Protein AF-A0A9E4CE04-F1 (afdb_monomer)

Structure (mmCIF, N/CA/C/O backbone):
data_AF-A0A9E4CE04-F1
#
_entry.id   AF-A0A9E4CE04-F1
#
loop_
_atom_site.group_PDB
_atom_site.id
_atom_site.type_symbol
_atom_site.label_atom_id
_atom_site.label_alt_id
_atom_site.label_comp_id
_atom_site.label_asym_id
_atom_site.label_entity_id
_atom_site.label_seq_id
_atom_site.pdbx_PDB_ins_code
_atom_site.Cartn_x
_atom_site.Cartn_y
_atom_site.Cartn_z
_atom_site.occupancy
_atom_site.B_iso_or_equiv
_atom_site.auth_seq_id
_atom_site.auth_comp_id
_atom_site.auth_asym_id
_atom_site.auth_atom_id
_atom_site.pdbx_PDB_model_num
ATOM 1 N N . MET A 1 1 ? 28.180 -14.237 -21.151 1.00 60.34 1 MET A N 1
ATOM 2 C CA . MET A 1 1 ? 26.741 -14.535 -20.968 1.00 60.34 1 MET A CA 1
ATOM 3 C C . MET A 1 1 ? 25.961 -13.283 -21.340 1.00 60.34 1 MET A C 1
ATOM 5 O O . MET A 1 1 ? 26.285 -12.237 -20.800 1.00 60.34 1 MET A O 1
ATOM 9 N N . ALA A 1 2 ? 25.016 -13.351 -22.281 1.00 85.69 2 ALA A N 1
ATOM 10 C CA . ALA A 1 2 ? 24.143 -12.215 -22.593 1.00 85.69 2 ALA A CA 1
ATOM 11 C C . ALA A 1 2 ? 22.885 -12.286 -21.715 1.00 85.69 2 ALA A C 1
ATOM 13 O O . ALA A 1 2 ? 22.279 -13.355 -21.613 1.00 85.69 2 ALA A O 1
ATOM 14 N N . ILE A 1 3 ? 22.515 -11.174 -21.076 1.00 90.75 3 ILE A N 1
ATOM 15 C CA . ILE A 1 3 ? 21.264 -11.057 -20.316 1.00 90.75 3 ILE A CA 1
ATOM 16 C C . ILE A 1 3 ? 20.102 -11.122 -21.312 1.00 90.75 3 ILE A C 1
ATOM 18 O O . ILE A 1 3 ? 20.134 -10.443 -22.336 1.00 90.75 3 ILE A O 1
ATOM 22 N N . LYS A 1 4 ? 19.103 -11.965 -21.034 1.00 92.19 4 LYS A N 1
ATOM 23 C CA . LYS A 1 4 ? 17.953 -12.191 -21.929 1.00 92.19 4 LYS A CA 1
ATOM 24 C C . LYS A 1 4 ? 16.635 -11.631 -21.396 1.00 92.19 4 LYS A C 1
ATOM 26 O O . LYS A 1 4 ? 15.731 -11.391 -22.186 1.00 92.19 4 LYS A O 1
ATOM 31 N N . ALA A 1 5 ? 16.536 -11.436 -20.087 1.00 94.75 5 ALA A N 1
ATOM 32 C CA . ALA A 1 5 ? 15.326 -10.979 -19.420 1.00 94.75 5 ALA A CA 1
ATOM 33 C C . ALA A 1 5 ? 15.681 -10.057 -18.254 1.00 94.75 5 ALA A C 1
ATOM 35 O O . ALA A 1 5 ? 16.754 -10.210 -17.657 1.00 94.75 5 ALA A O 1
ATOM 36 N N . ILE A 1 6 ? 14.775 -9.138 -17.928 1.00 94.25 6 ILE A N 1
ATOM 37 C CA . ILE A 1 6 ? 14.870 -8.292 -16.736 1.00 94.25 6 ILE A CA 1
ATOM 38 C C . ILE A 1 6 ? 13.602 -8.493 -15.912 1.00 94.25 6 ILE A C 1
ATOM 40 O O . ILE A 1 6 ? 12.495 -8.268 -16.389 1.00 94.25 6 ILE A O 1
ATOM 44 N N . ILE A 1 7 ? 13.771 -8.909 -14.660 1.00 94.38 7 ILE A N 1
ATOM 45 C CA . ILE A 1 7 ? 12.662 -9.059 -13.718 1.00 94.38 7 ILE A CA 1
ATOM 46 C C . ILE A 1 7 ? 12.608 -7.792 -12.873 1.00 94.38 7 ILE A C 1
ATOM 48 O O . ILE A 1 7 ? 13.588 -7.447 -12.212 1.00 94.38 7 ILE A O 1
ATOM 52 N N . PHE A 1 8 ? 11.468 -7.111 -12.904 1.00 94.25 8 PHE A N 1
ATOM 53 C CA . PHE A 1 8 ? 11.217 -5.930 -12.091 1.00 94.25 8 PHE A CA 1
ATOM 54 C C . PHE A 1 8 ? 10.332 -6.305 -10.913 1.00 94.25 8 PHE A C 1
ATOM 56 O O . PHE A 1 8 ? 9.282 -6.924 -11.097 1.00 94.25 8 PHE A O 1
ATOM 63 N N . ASP A 1 9 ? 10.741 -5.889 -9.721 1.00 92.50 9 ASP A N 1
ATOM 64 C CA . ASP A 1 9 ? 9.792 -5.749 -8.627 1.00 92.50 9 ASP A CA 1
ATOM 65 C C . ASP A 1 9 ? 8.875 -4.546 -8.900 1.00 92.50 9 ASP A C 1
ATOM 67 O O . ASP A 1 9 ? 9.217 -3.645 -9.672 1.00 92.50 9 ASP A O 1
ATOM 71 N N . ARG A 1 10 ? 7.690 -4.527 -8.294 1.00 90.81 10 ARG A N 1
ATOM 72 C CA . ARG A 1 10 ? 6.765 -3.400 -8.423 1.00 90.81 10 ARG A CA 1
ATOM 73 C C . ARG A 1 10 ? 7.076 -2.340 -7.373 1.00 90.81 10 ARG A C 1
ATOM 75 O O . ARG A 1 10 ? 7.378 -1.199 -7.722 1.00 90.81 10 ARG A O 1
ATOM 82 N N . ASP A 1 11 ? 7.022 -2.726 -6.105 1.00 89.62 11 ASP A N 1
ATOM 83 C CA . ASP A 1 11 ? 7.007 -1.797 -4.979 1.00 89.62 11 ASP A CA 1
ATOM 84 C C . ASP A 1 11 ? 8.437 -1.401 -4.593 1.00 89.62 11 ASP A C 1
ATOM 86 O O . ASP A 1 11 ? 9.286 -2.241 -4.333 1.00 89.62 11 ASP A O 1
ATOM 90 N N . GLY A 1 12 ? 8.740 -0.103 -4.599 1.00 91.88 12 GLY A N 1
ATOM 91 C CA . GLY A 1 12 ? 10.097 0.409 -4.384 1.00 91.88 12 GLY A CA 1
ATOM 92 C C . GLY A 1 12 ? 11.008 0.345 -5.615 1.00 91.88 12 GLY A C 1
ATOM 93 O O . GLY A 1 12 ? 12.118 0.869 -5.557 1.00 91.88 12 GLY A O 1
ATOM 94 N N . VAL A 1 13 ? 10.546 -0.232 -6.733 1.00 96.12 13 VAL A N 1
ATOM 95 C CA . VAL A 1 13 ? 11.303 -0.307 -7.998 1.00 96.12 13 VAL A CA 1
ATOM 96 C C . VAL A 1 13 ? 10.579 0.396 -9.142 1.00 96.12 13 VAL A C 1
ATOM 98 O O . VAL A 1 13 ? 11.133 1.317 -9.733 1.00 96.12 13 VAL A O 1
ATOM 101 N N . LEU A 1 14 ? 9.344 0.001 -9.465 1.00 97.25 14 LEU A N 1
ATOM 102 C CA . LEU A 1 14 ? 8.535 0.677 -10.490 1.00 97.25 14 LEU A CA 1
ATOM 103 C C . LEU A 1 14 ? 7.623 1.747 -9.890 1.00 97.25 14 LEU A C 1
ATOM 105 O O . LEU A 1 14 ? 7.268 2.710 -10.573 1.00 97.25 14 LEU A O 1
ATOM 109 N N . THR A 1 15 ? 7.247 1.586 -8.624 1.00 96.94 15 THR A N 1
ATOM 110 C CA . THR A 1 15 ? 6.361 2.498 -7.904 1.00 96.94 15 THR A CA 1
ATOM 111 C C . THR A 1 15 ? 6.936 2.888 -6.552 1.00 96.94 15 THR A C 1
ATOM 113 O O . THR A 1 15 ? 7.589 2.080 -5.896 1.00 96.94 15 THR A O 1
ATOM 116 N N . HIS A 1 16 ? 6.620 4.091 -6.087 1.00 96.06 16 HIS A N 1
ATOM 117 C CA . HIS A 1 16 ? 6.805 4.501 -4.700 1.00 96.06 16 HIS A CA 1
ATOM 118 C C . HIS A 1 16 ? 5.463 4.617 -3.978 1.00 96.06 16 HIS A C 1
ATOM 120 O O . HIS A 1 16 ? 4.401 4.729 -4.594 1.00 96.06 16 HIS A O 1
ATOM 126 N N . PHE A 1 17 ? 5.527 4.601 -2.649 1.00 94.69 17 PHE A N 1
ATOM 127 C CA . PHE A 1 17 ? 4.361 4.792 -1.803 1.00 94.69 17 PHE A CA 1
ATOM 128 C C . PHE A 1 17 ? 4.039 6.287 -1.660 1.00 94.69 17 PHE A C 1
ATOM 130 O O . PHE A 1 17 ? 4.917 7.106 -1.379 1.00 94.69 17 PHE A O 1
ATOM 137 N N . ALA A 1 18 ? 2.776 6.640 -1.860 1.00 95.50 18 ALA A N 1
ATOM 138 C CA . ALA A 1 18 ? 2.229 7.986 -1.761 1.00 95.50 18 ALA A CA 1
ATOM 139 C C . A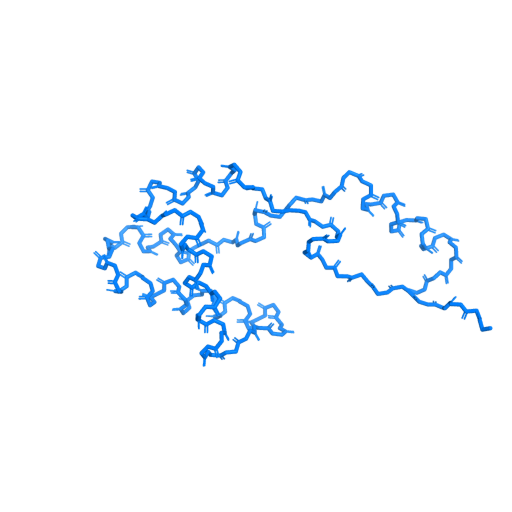LA A 1 18 ? 1.934 8.310 -0.285 1.00 95.50 18 ALA A C 1
ATOM 141 O O . ALA A 1 18 ? 0.801 8.215 0.191 1.00 95.50 18 ALA A O 1
ATOM 142 N N . VAL A 1 19 ? 3.000 8.587 0.479 1.00 94.62 19 VAL A N 1
ATOM 143 C CA . VAL A 1 19 ? 2.945 8.718 1.947 1.00 94.62 19 VAL A CA 1
ATOM 144 C C . VAL A 1 19 ? 1.968 9.809 2.383 1.00 94.62 19 VAL A C 1
ATOM 146 O O . VAL A 1 19 ? 1.191 9.583 3.306 1.00 94.62 19 VAL A O 1
ATOM 149 N N . ALA A 1 20 ? 1.982 10.974 1.733 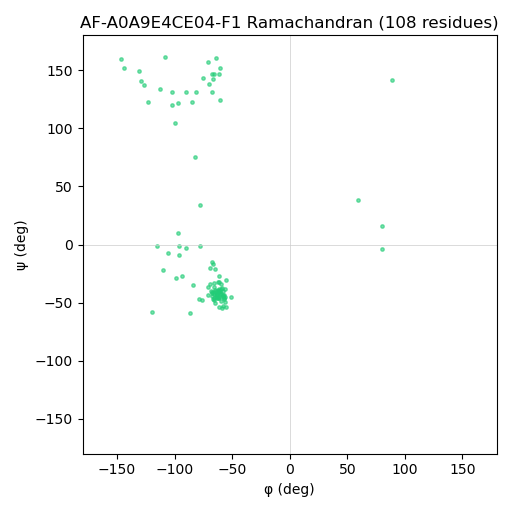1.00 95.00 20 ALA A N 1
ATOM 150 C CA . ALA A 1 20 ? 1.132 12.097 2.124 1.00 95.00 20 ALA A CA 1
ATOM 151 C C . ALA A 1 20 ? -0.359 11.762 1.956 1.00 95.00 20 ALA A C 1
ATOM 153 O O . ALA A 1 20 ? -1.163 12.020 2.850 1.00 95.00 20 ALA A O 1
ATOM 154 N N . GLU A 1 21 ? -0.715 11.128 0.842 1.00 95.50 21 GLU A N 1
ATOM 155 C CA . GLU A 1 21 ? -2.069 10.696 0.515 1.00 95.50 21 GLU A CA 1
ATOM 156 C C . GLU A 1 21 ? -2.541 9.577 1.448 1.00 95.50 21 GLU A C 1
ATOM 158 O O . GLU A 1 21 ? -3.674 9.606 1.929 1.00 95.50 21 GLU A O 1
ATOM 163 N N . ALA A 1 22 ? -1.662 8.624 1.764 1.00 95.56 22 ALA A N 1
ATOM 164 C CA . ALA A 1 22 ? -1.955 7.575 2.732 1.00 95.56 22 ALA A CA 1
ATOM 165 C C . ALA A 1 22 ? -2.182 8.149 4.138 1.00 95.56 22 ALA A C 1
ATOM 167 O O . ALA A 1 22 ? -3.153 7.786 4.798 1.00 95.56 22 ALA A O 1
ATOM 168 N N . VAL A 1 23 ? -1.333 9.077 4.591 1.00 95.81 23 VAL A N 1
ATOM 169 C CA . VAL A 1 23 ? -1.504 9.759 5.884 1.00 95.81 23 VAL A CA 1
ATOM 170 C C . VAL A 1 23 ? -2.838 10.500 5.926 1.00 95.81 23 VAL A C 1
ATOM 172 O O . VAL A 1 23 ? -3.600 10.309 6.873 1.00 95.81 23 VAL A O 1
ATOM 175 N N . ALA A 1 24 ? -3.150 11.284 4.891 1.00 95.56 24 ALA A N 1
ATOM 176 C CA . ALA A 1 24 ? -4.402 12.030 4.802 1.00 95.56 24 ALA A CA 1
ATOM 177 C C . ALA A 1 24 ? -5.639 11.117 4.833 1.00 95.56 24 ALA A C 1
ATOM 179 O O . ALA A 1 24 ? -6.667 11.495 5.392 1.00 95.56 24 ALA A O 1
ATOM 180 N N . PHE A 1 25 ? -5.539 9.914 4.262 1.00 95.69 25 PHE A N 1
ATOM 181 C CA . PHE A 1 25 ? -6.615 8.929 4.277 1.00 95.69 25 PHE A CA 1
ATOM 182 C C . PHE A 1 25 ? -6.758 8.214 5.631 1.00 95.69 25 PHE A C 1
ATOM 184 O O . PHE A 1 25 ? -7.869 8.085 6.141 1.00 95.69 25 PHE A O 1
ATOM 191 N N . PHE A 1 26 ? -5.659 7.727 6.218 1.00 96.12 26 PHE A N 1
ATOM 192 C CA . PHE A 1 26 ? -5.717 6.857 7.398 1.00 96.12 26 PHE A CA 1
ATOM 193 C C . PHE A 1 26 ? -5.829 7.612 8.726 1.00 96.12 26 PHE A C 1
ATOM 195 O O . PHE A 1 26 ? -6.511 7.118 9.623 1.00 96.12 26 PHE A O 1
ATOM 202 N N . GLN A 1 27 ? -5.212 8.791 8.876 1.00 95.38 27 GLN A N 1
ATOM 203 C CA . GLN A 1 27 ? -5.215 9.522 10.155 1.00 95.38 27 GLN A CA 1
ATOM 204 C C . GLN A 1 27 ? -6.615 9.860 10.695 1.00 95.38 27 GLN A C 1
ATOM 206 O O . GLN A 1 27 ? -6.819 9.731 11.899 1.00 95.38 27 GLN A O 1
ATOM 211 N N . PRO A 1 28 ? -7.602 10.261 9.869 1.00 96.06 28 PRO A N 1
ATOM 212 C CA . PRO A 1 28 ? -8.955 10.510 10.368 1.00 96.06 28 PRO A CA 1
ATOM 213 C C . PRO A 1 28 ? -9.692 9.237 10.806 1.00 96.06 28 PRO A C 1
ATOM 215 O O . PRO A 1 28 ? -10.679 9.321 11.532 1.00 96.06 28 PRO A O 1
ATOM 218 N N . LEU A 1 29 ? -9.255 8.067 10.328 1.00 96.19 29 LEU A N 1
ATOM 219 C CA . LEU A 1 29 ? -9.935 6.786 10.525 1.00 96.19 29 LEU A CA 1
ATOM 220 C C . LEU A 1 29 ? -9.336 5.967 11.666 1.00 96.19 29 LEU A C 1
ATOM 222 O O . LEU A 1 29 ? -10.033 5.155 12.271 1.00 96.19 29 LEU A O 1
ATOM 226 N N . LEU A 1 30 ? -8.044 6.134 11.932 1.00 96.62 30 LEU A N 1
ATOM 227 C CA . LEU A 1 30 ? -7.292 5.268 12.825 1.00 96.62 30 LEU A CA 1
ATOM 228 C C . LEU A 1 30 ? -6.582 6.083 13.906 1.00 96.62 30 LEU A C 1
ATOM 230 O O . LEU A 1 30 ? -5.918 7.068 13.590 1.00 96.62 30 LEU A O 1
ATOM 234 N N . PRO A 1 31 ? -6.600 5.624 15.169 1.00 95.69 31 PRO A N 1
ATOM 235 C CA . PRO A 1 31 ? -5.784 6.193 16.238 1.00 95.69 31 PRO A CA 1
ATOM 236 C C . PRO A 1 31 ? -4.322 5.712 16.152 1.00 95.69 31 PRO A C 1
ATOM 238 O O . PRO A 1 31 ? -3.690 5.473 17.174 1.00 95.69 31 PRO A O 1
ATOM 241 N N . LEU A 1 32 ? -3.810 5.497 14.938 1.00 96.62 32 LEU A N 1
ATOM 242 C CA . LEU A 1 32 ? -2.471 4.988 14.659 1.00 96.62 32 LEU A CA 1
ATOM 243 C C . LEU A 1 32 ? -1.787 5.902 13.647 1.00 96.62 32 LEU A C 1
ATOM 245 O O . LEU A 1 32 ? -2.390 6.333 12.661 1.00 96.62 32 LEU A O 1
ATOM 249 N N . SER A 1 33 ? -0.498 6.139 13.852 1.00 96.19 33 SER A N 1
ATOM 250 C CA . SER A 1 33 ? 0.375 6.648 12.801 1.00 96.19 33 SER A CA 1
ATOM 251 C C . SER A 1 33 ? 0.494 5.636 11.654 1.00 96.19 33 SER A C 1
ATOM 253 O O . SER A 1 33 ? 0.257 4.434 11.810 1.00 96.19 33 SER A O 1
ATOM 255 N N . LEU A 1 34 ? 0.913 6.116 10.481 1.00 94.56 34 LEU A N 1
ATOM 256 C CA . LEU A 1 34 ? 1.164 5.241 9.336 1.00 94.56 34 LEU A CA 1
ATOM 257 C C . LEU A 1 34 ? 2.280 4.217 9.624 1.00 94.56 34 LEU A C 1
ATOM 259 O O . LEU A 1 34 ? 2.218 3.090 9.137 1.00 94.56 34 LEU A O 1
ATOM 263 N N . GLU A 1 35 ? 3.269 4.580 10.442 1.00 95.44 35 GLU A N 1
ATOM 264 C CA . GLU A 1 35 ? 4.341 3.674 10.868 1.00 95.44 35 GLU A CA 1
ATOM 265 C C . GLU A 1 35 ? 3.804 2.537 11.749 1.00 95.44 35 GLU A C 1
ATOM 267 O O . GLU A 1 35 ? 4.072 1.364 11.488 1.00 95.44 35 GLU A O 1
ATOM 272 N N . GLU A 1 36 ? 2.981 2.853 12.752 1.00 97.81 36 GLU A N 1
ATOM 273 C CA . GLU A 1 36 ? 2.339 1.841 13.601 1.00 97.81 36 GLU A CA 1
ATOM 274 C C . GLU A 1 36 ? 1.425 0.921 12.789 1.00 97.81 36 GLU A C 1
ATOM 276 O O . GLU A 1 36 ? 1.425 -0.295 12.993 1.00 97.81 36 GLU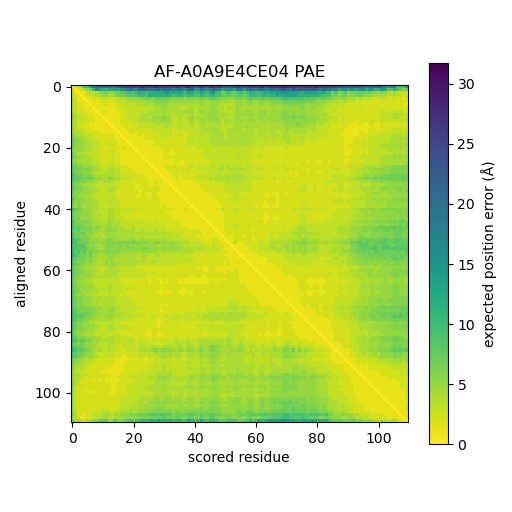 A O 1
ATOM 281 N N . LEU A 1 37 ? 0.689 1.482 11.827 1.00 95.94 37 LEU A N 1
ATOM 282 C CA . LEU A 1 37 ? -0.135 0.710 10.905 1.00 95.94 37 LEU A CA 1
ATOM 283 C C . LEU A 1 37 ? 0.710 -0.234 10.034 1.00 95.94 37 LEU A C 1
ATOM 285 O O . LEU A 1 37 ? 0.354 -1.403 9.869 1.00 95.94 37 LEU A O 1
ATOM 289 N N . SER A 1 38 ? 1.849 0.240 9.525 1.00 93.94 38 SER A N 1
ATOM 290 C CA . SER A 1 38 ? 2.814 -0.584 8.788 1.00 93.94 38 SER A CA 1
ATOM 291 C C . SER A 1 38 ? 3.351 -1.726 9.658 1.00 93.94 38 SER A C 1
ATOM 293 O O . SER A 1 38 ? 3.400 -2.876 9.221 1.00 93.94 38 SER A O 1
ATOM 295 N N . ASN A 1 39 ? 3.665 -1.460 10.928 1.00 96.69 39 ASN A N 1
ATOM 296 C CA . ASN A 1 39 ? 4.115 -2.491 11.866 1.00 96.69 39 ASN A CA 1
ATOM 297 C C . ASN A 1 39 ? 3.031 -3.553 12.123 1.00 96.69 39 ASN A C 1
ATOM 299 O O . ASN A 1 39 ? 3.329 -4.750 12.085 1.00 96.69 39 ASN A O 1
ATOM 303 N N . LYS A 1 40 ? 1.767 -3.144 12.316 1.00 96.44 40 LYS A N 1
ATOM 304 C CA . LYS A 1 40 ? 0.616 -4.063 12.440 1.00 96.44 40 LYS A CA 1
ATOM 305 C C . LYS A 1 40 ? 0.470 -4.947 11.203 1.00 96.44 40 LYS A C 1
ATOM 307 O O . LYS A 1 40 ? 0.234 -6.149 11.328 1.00 96.44 40 LYS A O 1
ATOM 312 N N . TRP A 1 41 ? 0.624 -4.366 10.014 1.00 94.06 41 TRP A N 1
ATOM 313 C CA . TRP A 1 41 ? 0.587 -5.110 8.758 1.00 94.06 41 TRP A CA 1
ATOM 314 C C . TRP A 1 41 ? 1.711 -6.144 8.713 1.00 94.06 41 TRP A C 1
ATOM 316 O O . TRP A 1 41 ? 1.430 -7.328 8.521 1.00 94.06 41 TRP A O 1
ATOM 326 N N . VAL A 1 42 ? 2.966 -5.747 8.933 1.00 94.94 42 VAL A N 1
ATOM 327 C CA . VAL A 1 42 ? 4.110 -6.675 8.899 1.00 94.94 42 VAL A CA 1
ATOM 328 C C . VAL A 1 42 ? 3.908 -7.838 9.872 1.00 94.94 42 VAL A C 1
ATOM 330 O O . VAL A 1 42 ? 4.083 -8.992 9.482 1.00 94.94 42 VAL A O 1
ATOM 333 N N . GLN A 1 43 ? 3.465 -7.559 11.100 1.00 97.12 43 GLN A N 1
ATOM 334 C CA . GLN A 1 43 ? 3.155 -8.589 12.096 1.00 97.12 43 GLN A CA 1
ATOM 335 C C . GLN A 1 43 ? 2.058 -9.547 11.615 1.00 97.12 43 GLN A C 1
ATOM 337 O O . GLN A 1 43 ? 2.176 -10.762 11.773 1.00 97.12 43 GLN A O 1
ATOM 342 N N . TRP A 1 44 ? 1.001 -9.020 10.993 1.00 96.12 44 TRP A N 1
ATOM 343 C CA . TRP A 1 44 ? -0.056 -9.844 10.416 1.00 96.12 44 TRP A CA 1
ATOM 344 C C . TRP A 1 44 ? 0.475 -10.738 9.291 1.00 96.12 44 TRP A C 1
ATOM 346 O O . TRP A 1 44 ? 0.233 -11.943 9.305 1.00 96.12 44 TRP A O 1
ATOM 356 N N . GLY A 1 45 ? 1.276 -10.187 8.377 1.00 95.81 45 GLY A N 1
ATOM 357 C CA . GLY A 1 45 ? 1.930 -10.941 7.304 1.00 95.81 45 GLY A CA 1
ATOM 358 C C . GLY A 1 45 ? 2.863 -12.040 7.804 1.00 95.81 45 GLY A C 1
ATOM 359 O O . GLY A 1 45 ? 2.861 -13.140 7.258 1.00 95.81 45 GLY A O 1
ATOM 360 N N . GLN A 1 46 ? 3.605 -11.794 8.883 1.00 96.88 46 GLN A N 1
ATOM 361 C CA . GLN A 1 46 ? 4.433 -12.815 9.533 1.00 96.88 46 GLN A CA 1
ATOM 362 C C . GLN A 1 46 ? 3.597 -13.936 10.164 1.00 96.88 46 GLN A C 1
ATOM 364 O O . GLN A 1 46 ? 4.033 -15.085 10.181 1.00 96.88 46 GLN A O 1
ATOM 369 N N . LEU A 1 47 ? 2.399 -13.617 10.660 1.00 96.00 47 LEU A N 1
ATOM 370 C CA . LEU A 1 47 ? 1.512 -14.581 11.304 1.00 96.00 47 LEU A CA 1
ATOM 371 C C . LEU A 1 47 ? 0.756 -15.464 10.302 1.00 96.00 47 LEU A C 1
ATOM 373 O O . LEU A 1 47 ? 0.667 -16.672 10.509 1.00 96.00 47 LEU A O 1
ATOM 377 N N . VAL A 1 48 ? 0.174 -14.875 9.251 1.00 95.44 48 VAL A N 1
ATOM 378 C CA . VAL A 1 48 ? -0.709 -15.600 8.311 1.00 95.44 48 VAL A CA 1
ATOM 379 C C . VAL A 1 48 ? -0.075 -15.891 6.951 1.00 95.44 48 VAL A C 1
ATOM 381 O O . VAL A 1 48 ? -0.656 -16.618 6.148 1.00 95.44 48 VAL A O 1
ATOM 384 N N . GLY A 1 49 ? 1.119 -15.353 6.704 1.00 95.69 49 GLY A N 1
ATOM 385 C CA . GLY A 1 49 ? 1.797 -15.386 5.414 1.00 95.69 49 GLY A CA 1
ATOM 386 C C . G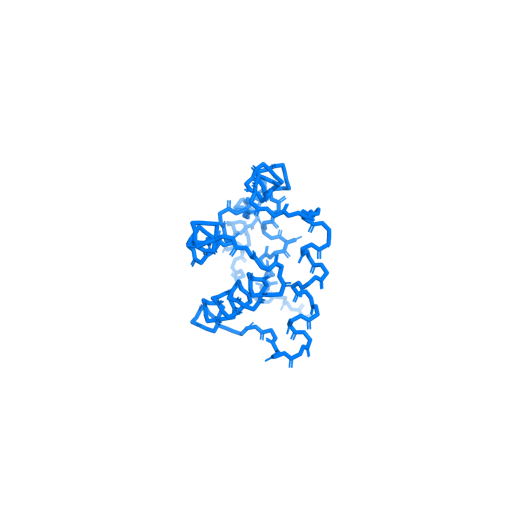LY A 1 49 ? 1.425 -14.197 4.524 1.00 95.69 49 GLY A C 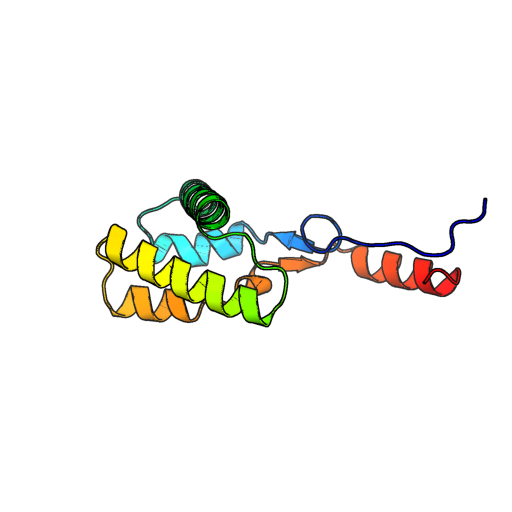1
ATOM 387 O O . GLY A 1 49 ? 0.274 -13.760 4.476 1.00 95.69 49 GLY A O 1
ATOM 388 N N . PHE A 1 50 ? 2.414 -13.681 3.791 1.00 93.00 50 PHE A N 1
ATOM 389 C CA . PHE A 1 50 ? 2.196 -12.650 2.776 1.00 93.00 50 PHE A CA 1
ATOM 390 C C . PHE A 1 50 ? 1.554 -13.244 1.510 1.00 93.00 50 PHE A C 1
ATOM 392 O O . PHE A 1 50 ? 1.902 -14.368 1.124 1.00 93.00 50 PHE A O 1
ATOM 399 N N . PRO A 1 51 ? 0.641 -12.503 0.854 1.00 91.69 51 PRO A N 1
ATOM 400 C CA . PRO A 1 51 ? -0.042 -12.972 -0.344 1.00 91.69 51 PRO A CA 1
ATOM 401 C C . PRO A 1 51 ? 0.935 -13.147 -1.512 1.00 91.69 51 PRO A C 1
ATOM 403 O O . PRO A 1 51 ? 1.895 -12.395 -1.661 1.00 91.69 51 PRO A O 1
ATOM 406 N N . ARG A 1 52 ? 0.667 -14.137 -2.367 1.00 90.31 52 ARG A N 1
ATOM 407 C CA . ARG A 1 52 ? 1.464 -14.456 -3.569 1.00 90.31 52 ARG A CA 1
ATOM 408 C C . ARG A 1 52 ? 0.689 -14.247 -4.867 1.00 90.31 52 ARG A C 1
ATOM 410 O O . ARG A 1 52 ? 1.214 -14.478 -5.954 1.00 90.31 52 ARG A O 1
ATOM 417 N N . SER A 1 53 ? -0.571 -13.838 -4.760 1.00 88.38 53 SER A N 1
ATOM 418 C CA . SER A 1 53 ? -1.457 -13.561 -5.885 1.00 88.38 53 SER A CA 1
ATOM 419 C C . SER A 1 53 ? -2.417 -12.421 -5.555 1.00 88.38 53 SER A C 1
ATOM 421 O O . SER A 1 53 ? -2.702 -12.147 -4.391 1.00 88.38 53 SER A O 1
ATOM 423 N N . VAL A 1 54 ? -2.979 -11.789 -6.588 1.00 83.81 54 VAL A N 1
ATOM 424 C CA . VAL A 1 54 ? -3.976 -10.709 -6.439 1.00 83.81 54 VAL A CA 1
ATOM 425 C C . VAL A 1 54 ? -5.215 -11.182 -5.664 1.00 83.81 54 VAL A C 1
ATOM 427 O O . VAL A 1 54 ? -5.788 -10.449 -4.859 1.00 83.81 54 VAL A O 1
ATOM 430 N N . SER A 1 55 ? -5.638 -12.430 -5.881 1.00 86.38 55 SER A N 1
ATOM 431 C CA . SER A 1 55 ? -6.778 -13.015 -5.168 1.00 86.38 55 SER A CA 1
ATOM 432 C C . SER A 1 55 ? -6.481 -13.215 -3.680 1.00 86.38 55 SER A C 1
ATOM 434 O O . SER A 1 55 ? -7.335 -12.920 -2.841 1.00 86.38 55 SER A O 1
ATOM 436 N N . GLU A 1 56 ? -5.274 -13.681 -3.346 1.00 91.56 56 GLU A N 1
ATOM 437 C CA . GLU A 1 56 ? -4.817 -13.797 -1.956 1.00 91.56 56 GLU A CA 1
ATOM 438 C C . GLU A 1 56 ? -4.687 -12.431 -1.294 1.00 91.56 56 GLU A C 1
ATOM 440 O O . GLU A 1 56 ? -5.072 -12.274 -0.141 1.00 91.56 56 GLU A O 1
ATOM 445 N N . GLU A 1 57 ? -4.210 -11.433 -2.031 1.00 89.50 57 GLU A N 1
ATOM 446 C CA . GLU A 1 57 ? -4.010 -10.078 -1.537 1.00 89.50 57 GLU A CA 1
ATOM 447 C C . GLU A 1 57 ? -5.319 -9.429 -1.082 1.00 89.50 57 GLU A C 1
ATOM 449 O O . GLU A 1 57 ? -5.409 -8.908 0.031 1.00 89.50 57 GLU A O 1
ATOM 454 N N . LYS A 1 58 ? -6.387 -9.558 -1.879 1.00 88.69 58 LYS A N 1
ATOM 455 C CA . LYS A 1 58 ? -7.718 -9.077 -1.485 1.00 88.69 58 LYS A CA 1
ATOM 456 C C . LYS A 1 58 ? -8.179 -9.707 -0.168 1.00 88.69 58 LYS A C 1
ATOM 458 O O . LYS A 1 58 ? -8.658 -9.003 0.720 1.00 88.69 58 LYS A O 1
ATOM 463 N N . ARG A 1 59 ? -8.027 -11.028 -0.027 1.00 91.12 59 ARG A N 1
ATOM 464 C CA . ARG A 1 59 ? -8.402 -11.747 1.199 1.00 91.12 59 ARG A CA 1
ATOM 465 C C . ARG A 1 59 ? -7.527 -11.327 2.382 1.00 91.12 59 ARG A C 1
ATOM 467 O O . ARG A 1 59 ? -8.048 -11.112 3.475 1.00 91.12 59 ARG A O 1
ATOM 474 N N . PHE A 1 60 ? -6.223 -11.188 2.160 1.00 93.69 60 PHE A N 1
ATOM 475 C CA . PHE A 1 60 ? -5.255 -10.753 3.159 1.00 93.69 60 PHE A CA 1
ATOM 476 C C . PHE A 1 60 ? -5.670 -9.411 3.769 1.00 93.69 60 PHE A C 1
ATOM 478 O O . PHE A 1 60 ? -5.877 -9.338 4.980 1.00 93.69 60 PHE A O 1
ATOM 485 N N . PHE A 1 61 ? -5.911 -8.391 2.939 1.00 93.00 61 PHE A N 1
ATOM 486 C CA . PHE A 1 61 ? -6.320 -7.071 3.422 1.00 93.00 61 PHE A CA 1
ATOM 487 C C . PHE A 1 61 ? -7.696 -7.074 4.082 1.00 93.00 61 PHE A C 1
ATOM 489 O O . PHE A 1 61 ? -7.862 -6.473 5.137 1.00 93.00 61 PHE A O 1
ATOM 496 N N . GLN A 1 62 ? -8.678 -7.791 3.527 1.00 93.12 62 GLN A N 1
ATOM 497 C CA . GLN A 1 62 ? -9.999 -7.896 4.156 1.00 93.12 62 GLN A CA 1
ATOM 498 C C . GLN A 1 62 ? -9.912 -8.461 5.580 1.00 93.12 62 GLN A C 1
ATOM 500 O O . GLN A 1 62 ? -10.517 -7.919 6.504 1.00 93.12 62 GLN A O 1
ATOM 505 N N . THR A 1 63 ? -9.136 -9.531 5.769 1.00 95.12 63 THR A N 1
ATOM 506 C CA . THR A 1 63 ? -8.949 -10.141 7.095 1.00 95.12 63 THR A CA 1
ATOM 507 C C . THR A 1 63 ? -8.108 -9.275 8.034 1.00 95.12 63 THR A C 1
ATOM 509 O O . THR A 1 63 ? -8.440 -9.179 9.214 1.00 95.12 63 THR A O 1
ATOM 512 N N . PHE A 1 64 ? -7.087 -8.587 7.513 1.00 96.69 64 PHE A N 1
ATOM 513 C CA . PHE A 1 64 ? -6.293 -7.613 8.262 1.00 96.69 64 PHE A CA 1
ATOM 514 C C . PHE A 1 64 ? -7.169 -6.492 8.830 1.00 96.69 64 PHE A C 1
ATOM 516 O O . PHE A 1 64 ? -7.168 -6.262 10.038 1.00 96.69 64 PHE A O 1
ATOM 523 N N . TRP A 1 65 ? -7.971 -5.841 7.981 1.00 96.56 65 TRP A N 1
ATOM 524 C CA . TRP A 1 65 ? -8.832 -4.734 8.397 1.00 96.56 65 TRP A CA 1
ATOM 525 C C . TRP A 1 65 ? -9.923 -5.170 9.366 1.00 96.56 65 TRP A C 1
ATOM 527 O O . TRP A 1 65 ? -10.228 -4.432 10.300 1.00 96.56 65 TRP A O 1
ATOM 537 N N . HIS A 1 66 ? -10.485 -6.368 9.183 1.00 95.81 66 HIS A N 1
ATOM 538 C CA . HIS A 1 66 ? -11.436 -6.936 10.135 1.00 95.81 66 HIS A CA 1
ATOM 539 C C . HIS A 1 66 ? -10.810 -7.066 11.523 1.00 95.81 66 HIS A C 1
ATOM 541 O O . HIS A 1 66 ? -11.336 -6.513 12.487 1.00 95.81 66 HIS A O 1
ATOM 547 N N . ARG A 1 67 ? -9.657 -7.740 11.607 1.00 96.25 67 ARG A N 1
ATOM 548 C CA . ARG A 1 67 ? -8.951 -7.968 12.868 1.00 96.25 67 ARG A CA 1
ATOM 549 C C . ARG A 1 67 ? -8.525 -6.659 13.529 1.00 96.25 67 ARG A C 1
ATOM 551 O O . ARG A 1 67 ? -8.734 -6.495 14.724 1.00 96.25 67 ARG A O 1
ATOM 558 N N . LEU A 1 68 ? -7.942 -5.736 12.764 1.00 97.06 68 LEU A N 1
ATOM 559 C CA . LEU A 1 68 ? -7.493 -4.449 13.295 1.00 97.06 68 LEU A CA 1
ATOM 560 C C . LEU A 1 68 ? -8.673 -3.630 13.836 1.00 97.06 68 LEU A C 1
ATOM 562 O O . LEU A 1 68 ? -8.560 -3.003 14.884 1.00 97.06 68 LEU A O 1
ATOM 566 N N . SER A 1 69 ? -9.815 -3.671 13.142 1.00 97.19 69 SER A N 1
ATOM 567 C CA . SER A 1 69 ? -11.031 -2.981 13.582 1.00 97.19 69 SER A CA 1
ATOM 568 C C . SER A 1 69 ? -11.567 -3.542 14.898 1.00 97.19 69 SER A C 1
ATOM 570 O O . SER A 1 69 ? -12.001 -2.771 15.748 1.00 97.19 69 SER A O 1
ATOM 572 N N . GLU A 1 70 ? -11.523 -4.865 15.080 1.00 96.19 70 GLU A N 1
ATOM 573 C CA . GLU A 1 70 ? -11.904 -5.519 16.340 1.00 96.19 70 GLU A CA 1
ATOM 574 C C . GLU A 1 70 ? -10.927 -5.192 17.471 1.00 96.19 70 GLU A C 1
ATOM 57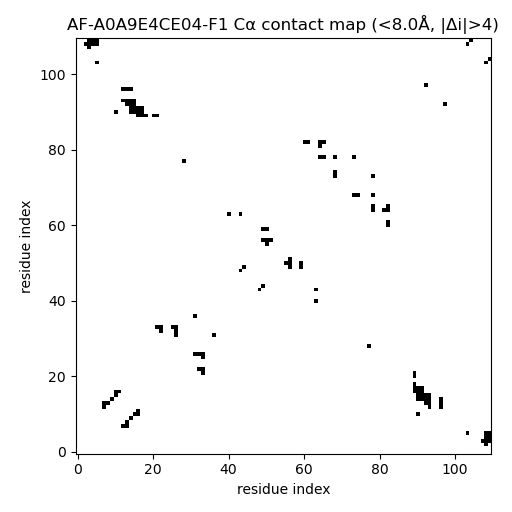6 O O . GLU A 1 70 ? -11.355 -4.852 18.569 1.00 96.19 70 GLU A O 1
ATOM 581 N N . GLU A 1 71 ? -9.622 -5.242 17.195 1.00 96.62 71 GLU A N 1
ATOM 582 C CA . GLU A 1 71 ? -8.571 -4.950 18.174 1.00 96.62 71 GLU A CA 1
ATOM 583 C C . GLU A 1 71 ? -8.650 -3.514 18.708 1.00 96.62 71 GLU A C 1
ATOM 585 O O . GLU A 1 71 ? -8.468 -3.285 19.901 1.00 96.62 71 GLU A O 1
ATOM 590 N N . LEU A 1 72 ? -8.941 -2.550 17.832 1.00 96.81 72 LEU A N 1
ATOM 591 C CA . LEU A 1 72 ? -9.038 -1.134 18.187 1.00 96.81 72 LEU A CA 1
ATOM 592 C C . LEU A 1 72 ? -10.454 -0.705 18.607 1.00 96.81 72 LEU A C 1
ATOM 594 O O . LEU A 1 72 ? -10.652 0.460 18.945 1.00 96.81 72 LEU A O 1
ATOM 598 N N . GLY A 1 73 ? -11.442 -1.607 18.561 1.00 96.94 73 GLY A N 1
ATOM 599 C CA . GLY A 1 73 ? -12.839 -1.282 18.864 1.00 96.94 73 GLY A CA 1
ATOM 600 C C . GLY A 1 73 ? -13.423 -0.194 17.954 1.00 96.94 73 GLY A C 1
ATOM 601 O O . GLY A 1 73 ? -14.146 0.681 18.430 1.00 96.94 73 GLY A O 1
ATOM 602 N N . LEU A 1 74 ? -13.081 -0.206 16.660 1.00 96.88 74 LEU A N 1
ATOM 603 C CA . LEU A 1 74 ? -13.497 0.837 15.716 1.00 96.88 74 LEU A CA 1
ATOM 604 C C . LEU A 1 74 ? -15.008 0.811 15.461 1.00 96.88 74 LEU A C 1
ATOM 606 O O . LEU A 1 74 ? -15.632 -0.250 15.389 1.00 96.88 74 LEU A O 1
ATOM 610 N N . ALA A 1 75 ? -15.580 1.996 15.238 1.00 96.38 75 ALA A N 1
ATOM 611 C CA . ALA A 1 75 ? -16.975 2.147 14.842 1.00 96.38 75 ALA A CA 1
ATOM 612 C C . ALA A 1 75 ? -17.271 1.448 13.501 1.00 96.38 75 ALA A C 1
ATOM 614 O O . ALA A 1 75 ? -16.404 1.331 12.625 1.00 96.38 75 ALA A O 1
ATOM 615 N N . THR A 1 76 ? -18.522 1.018 13.319 1.00 94.38 76 THR A N 1
ATOM 616 C CA . THR A 1 76 ? -18.978 0.273 12.135 1.00 94.38 76 THR A CA 1
ATOM 617 C C . THR A 1 76 ? -18.694 1.025 10.833 1.00 94.38 76 THR A C 1
ATOM 619 O O .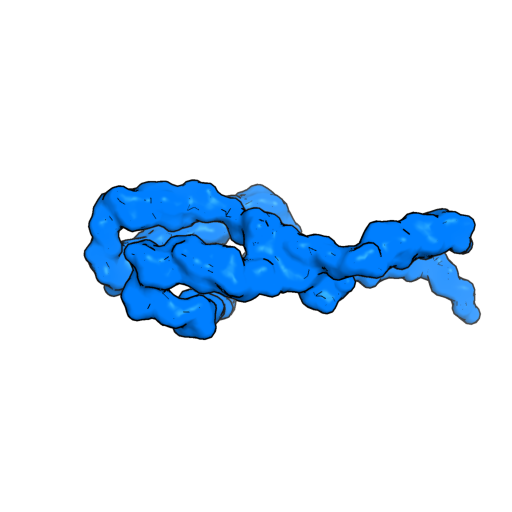 THR A 1 76 ? -18.286 0.420 9.842 1.00 94.38 76 THR A O 1
ATOM 622 N N . GLU A 1 77 ? -18.851 2.347 10.838 1.00 96.06 77 GLU A N 1
ATOM 623 C CA . GLU A 1 77 ? -18.651 3.219 9.679 1.00 96.06 77 GLU A CA 1
ATOM 624 C C . GLU A 1 77 ? -17.174 3.295 9.280 1.00 96.06 77 GLU A C 1
ATOM 626 O O . GLU A 1 77 ? -16.843 3.250 8.095 1.00 96.06 77 GLU A O 1
ATOM 631 N N . VAL A 1 78 ? -16.274 3.361 10.265 1.00 96.44 78 VAL A N 1
ATOM 632 C CA . VAL A 1 78 ? -14.820 3.352 10.045 1.00 96.44 78 VAL A CA 1
ATOM 633 C C . VAL A 1 78 ? -14.389 1.997 9.493 1.00 96.44 78 VAL A C 1
ATOM 635 O O . VAL A 1 78 ? -13.694 1.924 8.480 1.00 96.44 78 VAL A O 1
ATOM 638 N N . ARG A 1 79 ? -14.869 0.908 10.102 1.00 95.62 79 ARG A N 1
ATOM 639 C CA . ARG A 1 79 ? -14.615 -0.457 9.628 1.00 95.62 79 ARG A CA 1
ATOM 640 C C . ARG A 1 79 ? -15.077 -0.651 8.181 1.00 95.62 79 ARG A C 1
ATOM 642 O O . ARG A 1 79 ? -14.359 -1.261 7.390 1.00 95.62 79 ARG A O 1
ATOM 649 N N . ALA A 1 80 ? -16.256 -0.141 7.824 1.00 95.12 80 ALA A N 1
ATOM 650 C CA . ALA A 1 80 ? -16.777 -0.229 6.463 1.00 95.12 80 ALA A CA 1
ATOM 651 C C . ALA A 1 80 ? -15.869 0.489 5.453 1.00 95.12 80 ALA A C 1
ATOM 653 O O . ALA A 1 80 ? -15.625 -0.053 4.377 1.00 95.12 80 ALA A O 1
ATOM 654 N N . GLN A 1 81 ? -15.321 1.656 5.809 1.00 95.50 81 GLN A N 1
ATOM 655 C CA . GLN A 1 81 ? -14.361 2.377 4.966 1.00 95.50 81 GLN A CA 1
ATOM 656 C C . GLN A 1 81 ? -13.048 1.602 4.803 1.00 95.50 81 GLN A C 1
ATOM 658 O O . GLN A 1 81 ? -12.579 1.427 3.679 1.00 95.50 81 GLN A O 1
ATOM 663 N N . LEU A 1 82 ? -12.492 1.067 5.895 1.00 95.19 82 LEU A N 1
ATOM 664 C CA . LEU A 1 82 ? -11.250 0.287 5.858 1.00 95.19 82 LEU A CA 1
ATOM 665 C C . LEU A 1 82 ? -11.378 -0.975 4.991 1.00 95.19 82 LEU A C 1
ATOM 667 O O . LEU A 1 82 ? -10.474 -1.297 4.225 1.00 95.19 82 LEU A O 1
ATOM 671 N N . LEU A 1 83 ? -12.524 -1.660 5.031 1.00 93.38 83 LEU A N 1
ATOM 672 C CA . LEU A 1 83 ? -12.773 -2.852 4.208 1.00 93.38 83 LEU A CA 1
ATOM 673 C C . LEU A 1 83 ? -12.855 -2.569 2.698 1.00 93.38 83 LEU A C 1
ATOM 675 O O . LEU A 1 83 ? -12.752 -3.509 1.907 1.00 93.38 83 LEU A O 1
ATOM 679 N N . GLN A 1 84 ? -13.037 -1.308 2.299 1.00 91.94 84 GLN A N 1
ATOM 680 C CA . GLN A 1 84 ? -13.059 -0.873 0.898 1.00 91.94 84 GLN A CA 1
ATOM 681 C C . GLN A 1 84 ? -11.705 -0.333 0.420 1.00 91.94 84 GLN A C 1
ATOM 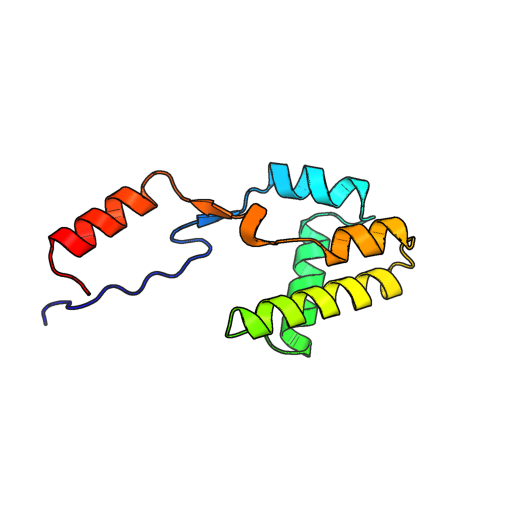683 O O . GLN A 1 84 ? -11.575 0.043 -0.746 1.00 91.94 84 GLN A O 1
ATOM 688 N N . VAL A 1 85 ? -10.692 -0.286 1.291 1.00 91.00 85 VAL A N 1
ATOM 689 C CA . VAL A 1 85 ? -9.368 0.228 0.936 1.00 91.00 85 VAL A CA 1
ATOM 690 C C . VAL A 1 85 ? -8.762 -0.598 -0.190 1.00 91.00 85 VAL A C 1
ATOM 692 O O . VAL A 1 85 ? -8.555 -1.806 -0.068 1.00 91.00 85 VAL A O 1
ATOM 695 N N . ASN A 1 86 ? -8.401 0.095 -1.266 1.00 87.38 86 ASN A N 1
ATOM 696 C CA . ASN A 1 86 ? -7.523 -0.427 -2.295 1.00 87.38 86 ASN A CA 1
ATOM 697 C C . ASN A 1 86 ? -6.106 0.110 -2.066 1.00 87.38 86 ASN A C 1
ATOM 699 O O . ASN A 1 86 ? -5.833 1.267 -2.378 1.00 87.38 86 ASN A O 1
ATOM 703 N N . TYR A 1 87 ? -5.197 -0.720 -1.550 1.00 82.88 87 TYR A N 1
ATOM 704 C CA . TYR A 1 87 ? -3.835 -0.274 -1.233 1.00 82.88 87 TYR A CA 1
ATOM 705 C C . TYR A 1 87 ? -3.064 0.219 -2.472 1.00 82.88 87 TYR A C 1
ATOM 707 O O . TYR A 1 87 ? -2.208 1.092 -2.341 1.00 82.88 87 TYR A O 1
ATOM 715 N N . THR A 1 88 ? -3.389 -0.267 -3.681 1.00 87.88 88 THR A N 1
ATOM 716 C CA . THR A 1 88 ? -2.719 0.195 -4.908 1.00 87.88 88 THR A CA 1
ATOM 717 C C . THR A 1 88 ? -3.040 1.650 -5.234 1.00 87.88 88 THR A C 1
ATOM 719 O O . THR A 1 88 ? -2.349 2.244 -6.052 1.00 87.88 88 THR A O 1
ATOM 722 N N . ALA A 1 89 ? -4.070 2.241 -4.616 1.00 90.62 89 ALA A N 1
ATOM 723 C CA . ALA A 1 89 ? -4.363 3.667 -4.744 1.00 90.62 89 ALA A CA 1
ATOM 724 C C . ALA A 1 89 ? -3.250 4.549 -4.152 1.00 90.62 89 ALA A C 1
ATOM 726 O O . ALA A 1 89 ? -3.125 5.709 -4.533 1.00 90.62 89 ALA A O 1
ATOM 727 N N . PHE A 1 90 ? -2.424 3.992 -3.261 1.00 93.69 90 PHE A N 1
ATOM 728 C CA . PHE A 1 90 ? -1.269 4.667 -2.671 1.00 93.69 90 PHE A CA 1
ATOM 729 C C . PHE A 1 90 ? 0.046 4.325 -3.382 1.00 93.69 90 PHE A C 1
ATOM 731 O O . PHE A 1 90 ? 1.111 4.662 -2.876 1.00 93.69 90 PHE A O 1
ATOM 738 N N . LEU A 1 91 ? 0.005 3.647 -4.533 1.00 93.94 91 LEU A N 1
ATOM 739 C CA . LEU A 1 91 ? 1.191 3.368 -5.340 1.00 93.94 91 LEU A CA 1
ATOM 740 C C . LEU A 1 91 ? 1.239 4.321 -6.532 1.00 93.94 91 LEU A C 1
ATOM 742 O O . LEU A 1 91 ? 0.346 4.323 -7.380 1.00 93.94 91 LEU A O 1
ATOM 746 N N . GLN A 1 92 ? 2.306 5.109 -6.611 1.00 96.25 92 GLN A N 1
ATOM 747 C CA . GLN A 1 92 ? 2.561 6.028 -7.716 1.00 96.25 92 GLN A CA 1
ATOM 748 C C . GLN A 1 92 ? 3.783 5.552 -8.506 1.00 96.25 92 GLN A C 1
ATOM 750 O O . GLN A 1 92 ? 4.787 5.178 -7.900 1.00 96.25 92 GLN A O 1
ATOM 755 N N . PRO A 1 93 ? 3.732 5.517 -9.848 1.00 96.88 93 PRO A N 1
ATOM 756 C CA . PRO A 1 93 ? 4.885 5.126 -10.646 1.00 96.88 93 PRO A CA 1
ATOM 757 C C . PRO A 1 93 ? 6.006 6.154 -10.507 1.00 96.88 93 PRO A C 1
ATOM 759 O O . PRO A 1 93 ? 5.747 7.359 -10.519 1.00 96.88 93 PRO A O 1
ATOM 762 N N . PHE A 1 94 ? 7.257 5.693 -10.462 1.00 97.25 94 PHE A N 1
ATOM 763 C CA . PHE A 1 94 ? 8.377 6.614 -10.627 1.00 97.25 94 PHE A CA 1
ATOM 764 C C . PHE A 1 94 ? 8.320 7.275 -12.017 1.00 97.25 94 PHE A C 1
ATOM 766 O O . PHE A 1 94 ? 7.907 6.624 -12.988 1.00 97.25 94 PHE A O 1
ATOM 773 N N . PRO A 1 95 ? 8.748 8.546 -12.156 1.00 97.19 95 PRO A N 1
ATOM 774 C CA . PRO A 1 95 ? 8.682 9.264 -13.431 1.00 97.19 95 PRO A CA 1
ATOM 775 C C . PRO A 1 95 ? 9.390 8.551 -14.595 1.00 97.19 95 PRO A C 1
ATOM 777 O O . PRO A 1 95 ? 8.981 8.668 -15.751 1.00 97.19 95 PRO A O 1
ATOM 780 N N . ASP A 1 96 ? 10.442 7.793 -14.297 1.00 97.00 96 ASP A N 1
ATOM 781 C CA . ASP A 1 96 ? 11.284 7.069 -15.247 1.00 97.00 96 ASP A CA 1
ATOM 782 C C . ASP A 1 96 ? 10.903 5.590 -15.428 1.00 97.00 96 ASP A C 1
ATOM 784 O O . ASP A 1 96 ? 11.365 4.968 -16.388 1.00 97.00 96 ASP A O 1
ATOM 788 N N . ALA A 1 97 ? 9.996 5.041 -14.610 1.00 97.75 97 ALA A N 1
ATOM 789 C CA . ALA A 1 97 ? 9.594 3.635 -14.68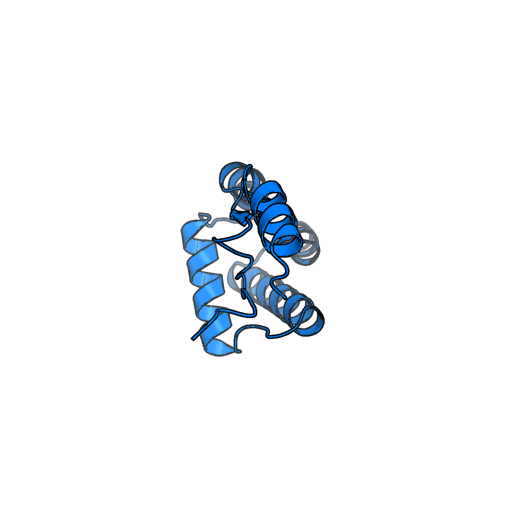4 1.00 97.75 97 ALA A CA 1
ATOM 790 C C . ALA A 1 97 ? 9.081 3.257 -16.085 1.00 97.75 97 ALA A C 1
ATOM 792 O O . ALA A 1 97 ? 9.542 2.295 -16.702 1.00 97.75 97 ALA A O 1
ATOM 793 N N . ARG A 1 98 ? 8.161 4.051 -16.651 1.00 97.12 98 ARG A N 1
ATOM 794 C CA . ARG A 1 98 ? 7.626 3.798 -18.001 1.00 97.12 98 ARG A CA 1
ATOM 795 C C . ARG A 1 98 ? 8.699 3.938 -19.095 1.00 97.12 98 ARG A C 1
ATOM 797 O O . ARG A 1 98 ? 8.793 3.025 -19.920 1.00 97.12 98 ARG A O 1
ATOM 804 N N . PRO A 1 99 ? 9.490 5.028 -19.161 1.00 97.62 99 PRO A N 1
ATOM 805 C CA . PRO A 1 99 ? 10.622 5.118 -20.082 1.00 97.62 99 PRO A CA 1
ATOM 806 C C . PRO A 1 99 ? 11.583 3.924 -20.007 1.00 97.62 99 PRO A C 1
ATOM 808 O O . PRO A 1 99 ? 11.929 3.377 -21.056 1.00 97.62 99 PRO A O 1
ATOM 811 N N . ALA A 1 100 ? 11.953 3.484 -18.800 1.00 96.75 100 ALA A N 1
ATOM 812 C CA . ALA A 1 100 ? 12.866 2.364 -18.583 1.00 96.75 100 ALA A CA 1
ATOM 813 C C . ALA A 1 100 ? 12.299 1.040 -19.122 1.00 96.75 100 ALA A C 1
ATOM 815 O O . ALA A 1 100 ? 12.976 0.337 -19.874 1.00 96.75 100 ALA A O 1
ATOM 816 N N . LEU A 1 101 ? 11.028 0.738 -18.833 1.00 96.88 101 LEU A N 1
ATOM 817 C CA . LEU A 1 101 ? 10.350 -0.456 -19.353 1.00 96.88 101 LEU A CA 1
ATOM 818 C C . LEU A 1 101 ? 10.285 -0.460 -20.891 1.00 96.88 101 LEU A C 1
ATOM 820 O O . LEU A 1 101 ? 10.502 -1.488 -21.536 1.00 96.88 101 LEU A O 1
ATOM 824 N N . LEU A 1 102 ? 10.016 0.698 -21.502 1.00 97.31 102 LEU A N 1
ATOM 825 C CA . LEU A 1 102 ? 9.976 0.832 -22.961 1.00 97.31 102 LEU A CA 1
ATOM 826 C C . LEU A 1 102 ? 11.358 0.699 -23.608 1.00 97.31 102 LEU A C 1
ATOM 828 O O . LEU A 1 102 ? 11.447 0.217 -24.739 1.00 97.31 102 LEU A O 1
ATOM 832 N N . ASP A 1 103 ? 12.418 1.164 -22.949 1.00 97.00 103 ASP A N 1
ATOM 833 C CA . ASP A 1 103 ? 13.793 1.000 -23.430 1.00 97.00 103 ASP A CA 1
ATOM 834 C C . ASP A 1 103 ? 14.250 -0.461 -23.323 1.00 97.00 103 ASP A C 1
ATOM 836 O O . ASP A 1 103 ? 14.772 -1.014 -24.291 1.00 97.00 103 ASP A O 1
ATOM 840 N N . ALA A 1 104 ? 13.957 -1.127 -22.201 1.00 95.69 104 ALA A N 1
ATOM 841 C CA . ALA A 1 104 ? 14.259 -2.544 -22.010 1.00 95.69 104 ALA A CA 1
ATOM 842 C C . ALA A 1 104 ? 13.617 -3.413 -23.104 1.00 95.69 104 ALA A C 1
ATOM 844 O O . ALA A 1 104 ? 14.294 -4.209 -23.759 1.00 95.69 104 ALA A O 1
ATOM 845 N N . ARG A 1 105 ? 12.331 -3.173 -23.386 1.00 95.44 105 ARG A N 1
ATOM 846 C CA . ARG A 1 105 ? 11.610 -3.854 -24.466 1.00 95.44 105 ARG A CA 1
ATOM 847 C C . ARG A 1 105 ? 12.208 -3.563 -25.844 1.00 95.44 105 ARG A C 1
ATOM 849 O O . ARG A 1 105 ? 12.327 -4.473 -26.660 1.00 95.44 105 ARG A O 1
ATOM 856 N N . ARG A 1 106 ? 12.604 -2.313 -26.119 1.00 97.00 106 ARG A N 1
ATOM 857 C CA . ARG A 1 106 ? 13.253 -1.925 -27.388 1.00 97.00 106 ARG A CA 1
ATOM 858 C C . ARG A 1 106 ? 14.585 -2.640 -27.610 1.00 97.00 106 ARG A C 1
ATOM 860 O O . ARG A 1 106 ? 14.915 -2.949 -28.749 1.00 97.00 106 ARG A O 1
ATOM 867 N N . ARG A 1 107 ? 15.320 -2.937 -26.538 1.00 95.38 107 ARG A N 1
ATOM 868 C CA . ARG A 1 107 ? 16.579 -3.699 -26.579 1.00 95.38 107 ARG A CA 1
ATOM 869 C C . ARG A 1 107 ? 16.382 -5.210 -26.724 1.00 95.38 107 ARG A C 1
ATOM 871 O O . ARG A 1 107 ? 17.368 -5.936 -26.806 1.00 95.38 107 ARG A O 1
ATOM 878 N N . GLY A 1 108 ? 15.137 -5.682 -26.779 1.00 95.62 108 GLY A N 1
ATOM 879 C CA . GLY A 1 108 ? 14.812 -7.096 -26.952 1.00 95.62 108 GLY A CA 1
ATOM 880 C C . GLY A 1 108 ? 14.908 -7.921 -25.671 1.00 95.62 108 GLY A C 1
ATOM 881 O O . GLY A 1 108 ? 14.950 -9.147 -25.761 1.00 95.62 108 GLY A O 1
ATOM 882 N N . TYR A 1 109 ? 14.943 -7.280 -24.497 1.00 95.50 109 TYR A N 1
ATOM 883 C CA . TYR A 1 109 ? 14.796 -8.009 -23.242 1.00 95.50 109 TYR A CA 1
ATOM 884 C C . TYR A 1 109 ? 13.358 -8.505 -23.091 1.00 95.50 109 TYR A C 1
ATOM 886 O O . TYR A 1 109 ? 12.409 -7.784 -23.421 1.00 95.50 109 TYR A O 1
ATOM 894 N N . GLN A 1 110 ? 13.235 -9.743 -22.611 1.00 86.12 110 GLN A N 1
ATOM 895 C CA . GLN A 1 110 ? 11.975 -10.281 -22.103 1.00 86.12 110 GLN A CA 1
ATOM 896 C C . GLN A 1 110 ? 11.614 -9.650 -20.761 1.00 86.12 110 GLN A C 1
ATOM 898 O O . GLN A 1 110 ? 12.543 -9.439 -19.941 1.00 86.12 110 GLN A O 1
#

Sequence (110 aa):
MAIKAIIFDRDGVLTHFAVAEAVAFFQPLLPLSLEELSNKWVQWGQLVGFPRSVSEEKRFFQTFWHRLSEELGLATEVRAQLLQVNYTAFLQPFPDARPALLDARRRGYQ

Nearest PDB structures (foldseek):
  4q69-assembly1_B  TM=4.832E-01  e=2.626E+00  Bacteroides thetaiotaomicron VPI-5482
  2olu-assembly1_A  TM=5.225E-01  e=5.271E+00  Staphylococcus aureus

Foldseek 3Di:
DDAAADDADCEPTFWDFQQVVVQVVCVVLDPDGPVVVVVLLVVLCVVPNDDPDPVSNLVSQLVSLVVVCVVRVGDPVSSVVSNPDDRCVRIDGDPCSVVVVVVCVVVNHD

Mean predicted aligned error: 3.67 Å

Radius of gyration: 17.52 Å; Cα contacts (8 Å, |Δi|>4): 73; chains: 1; bounding box: 46×28×46 Å

Secondary structure (DSSP, 8-state):
------PPPSBTTTEEE-HHHHHHHHTTT-SS-HHHHHHHHHHHHHHH---SSHHHHHHHHHHHHHHHHHHTT--HHHHHHHHT--GGGGEEE-TTHHHHHHHHHHTT--

Solvent-accessible surface area (backbone atoms only — not comparable to full-atom values): 6526 Å² total; per-residue (Å²): 136,82,89,60,61,67,88,77,63,54,80,80,64,35,21,42,74,40,59,70,63,45,45,69,60,42,51,86,67,38,105,48,56,69,66,58,50,49,51,54,48,53,54,47,31,72,71,75,56,70,63,91,45,74,72,44,39,56,52,50,51,44,53,49,39,52,51,53,28,62,76,70,68,53,54,72,70,50,42,55,53,55,61,66,64,60,73,69,79,34,54,41,68,43,91,54,38,64,60,51,55,55,49,43,50,72,72,65,38,83

pLDDT: mean 94.12, std 4.48, range [60.34, 97.81]